Protein AF-K6ULN5-F1 (afdb_monomer)

Foldseek 3Di:
DDDDDDDDPPDDDDPPDPPCPPVNVVVVVVVVVVVVVVVVLVVVCVVPVVVSLVVQLVCCVVPVHGPPVSVVVCVVVVNDPDPD

Sequence (84 aa):
MTTRGLVDPSMASDTHTPFSTTAEADERMFQIVEQQSAWAAAAVARSDPQQWLFAERARYVREGSCDPWAEQMLYRAGLLPLAN

pLDDT: mean 71.95, std 15.83, range [41.41, 92.69]

Solvent-accessible surface area (backbone atoms only — not comparable to full-atom values): 5327 Å² total; per-residue (Å²): 139,84,87,79,82,86,79,82,91,82,83,82,75,90,76,76,72,77,78,75,47,71,67,62,51,51,52,52,49,50,53,50,51,52,54,51,50,53,49,50,52,54,50,47,40,70,75,39,51,64,61,41,48,53,50,36,52,53,38,25,76,74,70,77,48,55,55,73,67,52,49,56,50,34,47,76,68,65,74,45,82,78,89,126

Organism: NCBI:txid1184607

Radius of gyration: 27.25 Å; Cα contacts (8 Å, |Δi|>4): 31; chains: 1; bounding box: 58×33×78 Å

Mean predicted aligned error: 16.66 Å

Secondary structure (DSSP, 8-state):
-PPPP----------------HHHHHHHHHHHHHHHHHHHHHHHHHH-HHHHHHHHHHHHHHHS---HHHHHHHHHTT-S----

Structure (mmCIF, N/CA/C/O backbone):
data_AF-K6ULN5-F1
#
_entry.id   AF-K6ULN5-F1
#
loop_
_atom_site.group_PDB
_atom_site.id
_atom_site.type_symbol
_atom_site.label_atom_id
_atom_site.label_alt_id
_atom_site.label_comp_id
_atom_site.label_asym_id
_atom_site.label_entity_id
_atom_site.label_seq_id
_atom_site.pdbx_PDB_ins_code
_atom_site.Cartn_x
_atom_site.Cartn_y
_atom_site.Cartn_z
_atom_site.occupancy
_atom_site.B_iso_or_equiv
_atom_site.auth_seq_id
_atom_site.auth_comp_id
_atom_site.auth_asym_id
_atom_site.auth_atom_id
_atom_site.pdbx_PDB_model_num
ATOM 1 N N . MET A 1 1 ? 48.015 8.060 -62.675 1.00 41.41 1 MET A N 1
ATOM 2 C CA . MET A 1 1 ? 48.638 8.133 -61.336 1.00 41.41 1 MET A CA 1
ATOM 3 C C . MET A 1 1 ? 47.987 9.300 -60.613 1.00 41.41 1 MET A C 1
ATOM 5 O O . MET A 1 1 ? 48.242 10.434 -60.985 1.00 41.41 1 MET A O 1
ATOM 9 N N . THR A 1 2 ? 47.055 9.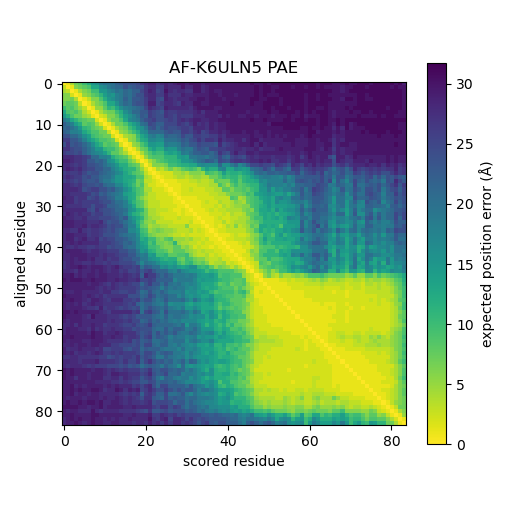025 -59.701 1.00 45.72 2 THR A N 1
ATOM 10 C CA . THR A 1 2 ? 46.183 10.038 -59.080 1.00 45.72 2 THR A CA 1
ATOM 11 C C . THR A 1 2 ? 46.676 10.328 -57.665 1.00 45.72 2 THR A C 1
ATOM 13 O O . THR A 1 2 ? 46.835 9.408 -56.865 1.00 45.72 2 THR A O 1
ATOM 16 N N . THR A 1 3 ? 46.962 11.597 -57.384 1.00 47.91 3 THR A N 1
ATOM 17 C CA . THR A 1 3 ? 47.446 12.122 -56.103 1.00 47.91 3 THR A CA 1
ATOM 18 C C . THR A 1 3 ? 46.375 11.992 -55.019 1.00 47.91 3 THR A C 1
ATOM 20 O O . THR A 1 3 ? 45.241 12.438 -55.176 1.00 47.91 3 THR A O 1
ATOM 23 N N . ARG A 1 4 ? 46.736 11.337 -53.912 1.00 48.06 4 ARG A N 1
ATOM 24 C CA . ARG A 1 4 ? 45.880 11.095 -52.747 1.00 48.06 4 ARG A CA 1
ATOM 25 C C . ARG A 1 4 ? 45.998 12.302 -51.812 1.00 48.06 4 ARG A C 1
ATOM 27 O O . ARG A 1 4 ? 47.102 12.635 -51.391 1.00 48.06 4 ARG A O 1
ATOM 34 N N . GLY A 1 5 ? 44.874 12.969 -51.556 1.00 46.56 5 GLY A N 1
ATOM 35 C CA . GLY A 1 5 ? 44.786 14.147 -50.695 1.00 46.56 5 GLY A CA 1
ATOM 36 C C . GLY A 1 5 ? 45.249 13.857 -49.268 1.00 46.56 5 GLY A C 1
ATOM 37 O O . GLY A 1 5 ? 44.826 12.879 -48.653 1.00 46.56 5 GLY A O 1
ATOM 38 N N . LEU A 1 6 ? 46.131 14.723 -48.776 1.00 48.34 6 LEU A N 1
ATOM 39 C CA . LEU A 1 6 ? 46.569 14.813 -47.391 1.00 48.34 6 LEU A CA 1
ATOM 40 C C . LEU A 1 6 ? 45.489 15.592 -46.624 1.00 48.34 6 LEU A C 1
ATOM 42 O O . LEU A 1 6 ? 45.263 16.764 -46.918 1.00 48.34 6 LEU A O 1
ATOM 46 N N . VAL A 1 7 ? 44.784 14.937 -45.701 1.00 56.47 7 VAL A N 1
ATOM 47 C CA . VAL A 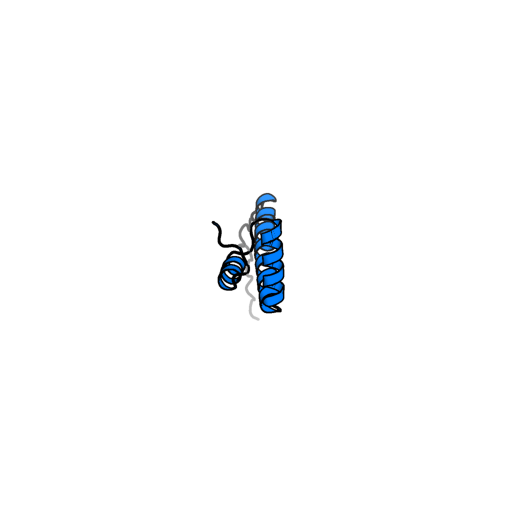1 7 ? 43.858 15.603 -44.775 1.00 56.47 7 VAL A CA 1
ATOM 48 C C . VAL A 1 7 ? 44.586 15.743 -43.443 1.00 56.47 7 VAL A C 1
ATOM 50 O O . VAL A 1 7 ? 44.979 14.743 -42.847 1.00 56.47 7 VAL A O 1
ATOM 53 N N . ASP A 1 8 ? 44.807 16.987 -43.037 1.00 55.28 8 ASP A N 1
ATOM 54 C CA . ASP A 1 8 ? 45.430 17.393 -41.778 1.00 55.28 8 ASP A CA 1
ATOM 55 C C . ASP A 1 8 ? 44.420 17.222 -40.622 1.00 55.28 8 ASP A C 1
ATOM 57 O O . ASP A 1 8 ? 43.341 17.821 -40.676 1.00 55.28 8 ASP A O 1
ATOM 61 N N . PRO A 1 9 ? 44.690 16.395 -39.595 1.00 49.44 9 PRO A N 1
ATOM 62 C CA . PRO A 1 9 ? 43.809 16.245 -38.447 1.00 49.44 9 PRO A CA 1
ATOM 63 C C . PRO A 1 9 ? 44.210 17.234 -37.344 1.00 49.44 9 PRO A C 1
ATOM 65 O O . PRO A 1 9 ? 44.642 16.835 -36.266 1.00 49.44 9 PRO A O 1
ATOM 68 N N . SER A 1 10 ? 44.058 18.531 -37.598 1.00 51.66 10 SER A N 1
ATOM 69 C CA . SER A 1 10 ? 44.248 19.569 -36.580 1.00 51.66 10 SER A CA 1
ATOM 70 C C . SER A 1 10 ? 42.935 20.299 -36.324 1.00 51.66 10 SER A C 1
ATOM 72 O O . SER A 1 10 ? 42.732 21.397 -36.819 1.00 51.66 10 SER A O 1
ATOM 74 N N . MET A 1 11 ? 42.015 19.633 -35.616 1.00 55.78 11 MET A N 1
ATOM 75 C CA . MET A 1 11 ? 40.936 20.219 -34.802 1.00 55.78 11 MET A CA 1
ATOM 76 C C . MET A 1 11 ? 40.222 19.075 -34.059 1.00 55.78 11 MET A C 1
ATOM 78 O O . MET A 1 11 ? 39.329 18.431 -34.605 1.00 55.78 11 MET A O 1
ATOM 82 N N . ALA A 1 12 ? 40.587 18.826 -32.804 1.00 49.03 12 ALA A N 1
ATOM 83 C CA . ALA A 1 12 ? 39.704 18.142 -31.861 1.00 49.03 12 ALA A CA 1
ATOM 84 C C . ALA A 1 12 ? 39.949 18.723 -30.468 1.00 49.03 12 ALA A C 1
ATOM 86 O O . ALA A 1 12 ? 40.767 18.244 -29.692 1.00 49.03 12 ALA A O 1
ATOM 87 N N . SER A 1 13 ? 39.264 19.845 -30.272 1.00 50.06 13 SER A N 1
ATOM 88 C CA . SER A 1 13 ? 38.817 20.475 -29.039 1.00 50.06 13 SER A CA 1
ATOM 89 C C . SER A 1 13 ? 39.142 19.769 -27.722 1.00 50.06 13 SER A C 1
ATOM 91 O O . SER A 1 13 ? 38.794 18.606 -27.507 1.00 50.06 13 SER A O 1
ATOM 93 N N . ASP A 1 14 ? 39.689 20.572 -26.810 1.00 51.75 14 ASP A N 1
ATOM 94 C CA . ASP A 1 14 ? 39.740 20.375 -25.365 1.00 51.75 14 ASP A CA 1
ATOM 95 C C . ASP A 1 14 ? 38.469 19.701 -24.830 1.00 51.75 14 ASP A C 1
ATOM 97 O O . ASP A 1 14 ? 37.458 20.343 -24.541 1.00 51.75 14 ASP A O 1
ATOM 101 N N . THR A 1 15 ? 38.511 18.379 -24.677 1.00 51.03 15 THR A N 1
ATOM 102 C CA . THR A 1 15 ? 37.483 17.653 -23.934 1.00 51.03 15 THR A CA 1
ATOM 103 C C . THR A 1 15 ? 37.924 17.636 -22.482 1.00 51.03 15 THR A C 1
ATOM 105 O O . THR A 1 15 ? 38.503 16.671 -21.988 1.00 51.03 15 THR A O 1
ATOM 108 N N . HIS A 1 16 ? 37.687 18.756 -21.805 1.00 49.47 16 HIS A N 1
ATOM 109 C CA . HIS A 1 16 ? 37.751 18.833 -20.356 1.00 49.47 16 HIS A CA 1
ATOM 110 C C . HIS A 1 16 ? 36.631 17.931 -19.819 1.00 49.47 16 HIS A C 1
ATOM 112 O O . HIS A 1 16 ? 35.478 18.344 -19.713 1.00 49.47 16 HIS A O 1
ATOM 118 N N . THR A 1 17 ? 36.929 16.662 -19.535 1.00 55.88 17 THR A N 1
ATOM 119 C CA . THR A 1 17 ? 36.011 15.827 -18.756 1.00 55.88 17 THR A CA 1
ATOM 120 C C . THR A 1 17 ? 35.817 16.528 -17.413 1.00 55.88 17 THR A C 1
ATOM 122 O O . THR A 1 17 ? 36.825 16.788 -16.742 1.00 55.88 17 THR A O 1
ATOM 125 N N . PRO A 1 18 ? 34.590 16.893 -17.001 1.00 54.88 18 PRO A N 1
ATOM 126 C CA . PRO A 1 18 ? 34.396 17.405 -15.659 1.00 54.88 18 PRO A CA 1
ATOM 127 C C . PRO A 1 18 ? 34.770 16.267 -14.712 1.00 54.88 18 PRO A C 1
ATOM 129 O O . PRO A 1 18 ? 34.212 15.171 -14.783 1.00 54.88 18 PRO A O 1
ATOM 132 N N . PHE A 1 19 ? 35.789 16.505 -13.889 1.00 50.03 19 PHE A N 1
ATOM 133 C CA . PHE A 1 19 ? 36.150 15.626 -12.790 1.00 50.03 19 PHE A CA 1
ATOM 134 C C . PHE A 1 19 ? 34.941 15.603 -11.855 1.00 50.03 19 PHE A C 1
ATOM 136 O O . PHE A 1 19 ? 34.729 16.551 -11.103 1.00 50.03 19 PHE A O 1
ATOM 143 N N . SER A 1 20 ? 34.096 14.577 -12.000 1.00 55.84 20 SER A N 1
ATOM 144 C CA . SER A 1 20 ? 32.931 14.370 -11.143 1.00 55.84 20 SER A CA 1
ATOM 145 C C . SER A 1 20 ? 33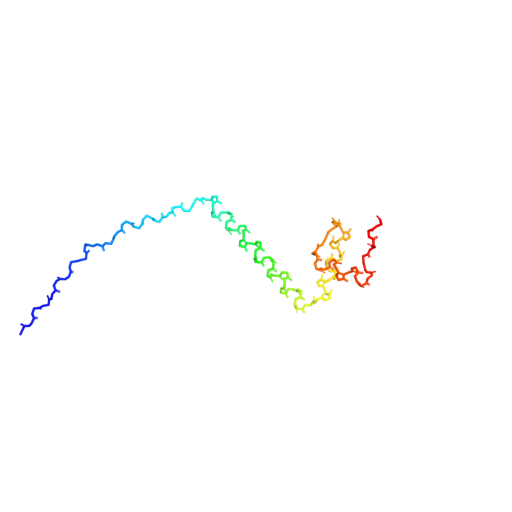.452 14.349 -9.715 1.00 55.84 20 SER A C 1
ATOM 147 O O . SER A 1 20 ? 34.296 13.517 -9.376 1.00 55.84 20 SER A O 1
ATOM 149 N N . THR A 1 21 ? 33.032 15.314 -8.907 1.00 64.62 21 THR A N 1
ATOM 150 C CA . THR A 1 21 ? 33.504 15.388 -7.527 1.00 64.62 21 THR A CA 1
ATOM 151 C C . THR A 1 21 ? 33.025 14.143 -6.780 1.00 64.62 21 THR A C 1
ATOM 153 O O . THR A 1 21 ? 31.953 13.612 -7.073 1.00 64.62 21 THR A O 1
ATOM 156 N N . THR A 1 22 ? 33.813 13.647 -5.823 1.00 70.00 22 THR A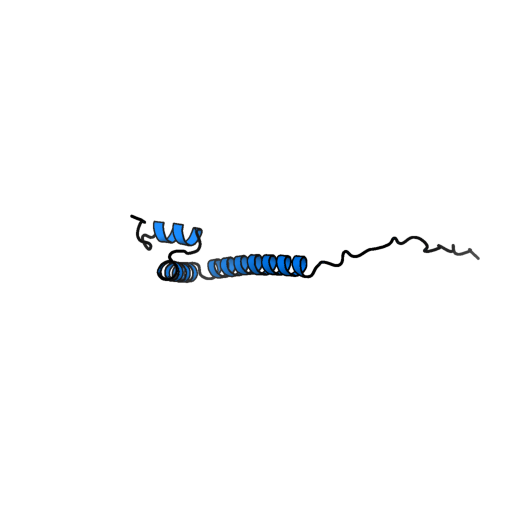 N 1
ATOM 157 C CA . THR A 1 22 ? 33.475 12.431 -5.063 1.00 70.00 22 THR A CA 1
ATOM 158 C C . THR A 1 22 ? 32.074 12.517 -4.442 1.00 70.00 22 THR A C 1
ATOM 160 O O . THR A 1 22 ? 31.342 11.538 -4.457 1.00 70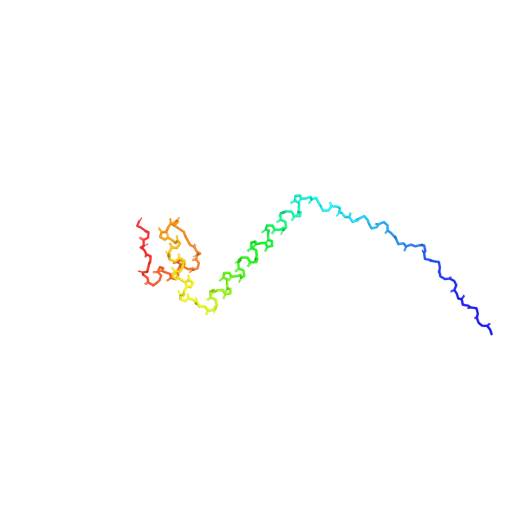.00 22 THR A O 1
ATOM 163 N N . ALA A 1 23 ? 31.653 13.713 -4.014 1.00 68.75 23 ALA A N 1
ATOM 164 C CA . ALA A 1 23 ? 30.320 13.967 -3.466 1.00 68.75 23 ALA A CA 1
ATOM 165 C C . ALA A 1 23 ? 29.179 13.785 -4.490 1.00 68.75 23 ALA A C 1
ATOM 167 O O . ALA A 1 23 ? 28.163 13.178 -4.169 1.00 68.75 23 ALA A O 1
ATOM 168 N N . GLU A 1 24 ? 29.340 14.251 -5.733 1.00 70.38 24 GLU A N 1
ATOM 169 C CA . GLU A 1 24 ? 28.337 14.045 -6.793 1.00 70.38 24 GLU A CA 1
ATOM 170 C C . GLU A 1 24 ? 28.262 12.576 -7.233 1.00 70.38 24 GLU A C 1
ATOM 172 O O . GLU A 1 24 ? 27.201 12.090 -7.630 1.00 70.38 24 GLU A O 1
ATOM 177 N N . ALA A 1 25 ? 29.390 11.861 -7.182 1.00 72.56 25 ALA A N 1
ATOM 178 C CA . ALA A 1 25 ? 29.429 10.427 -7.442 1.00 72.56 25 ALA A CA 1
ATOM 179 C C . ALA A 1 25 ? 28.712 9.639 -6.333 1.00 72.56 25 ALA A C 1
ATOM 181 O O . ALA A 1 25 ? 27.908 8.759 -6.644 1.00 72.56 25 ALA A O 1
ATOM 182 N N . ASP A 1 26 ? 28.938 9.996 -5.067 1.00 72.81 26 ASP A N 1
ATOM 183 C CA . ASP A 1 26 ? 28.279 9.381 -3.911 1.00 72.81 26 ASP A CA 1
ATOM 184 C C . ASP A 1 26 ? 26.764 9.635 -3.913 1.00 72.81 26 ASP A C 1
ATOM 186 O O . ASP A 1 26 ? 25.977 8.716 -3.681 1.00 72.81 26 ASP A O 1
ATOM 190 N N . GLU A 1 27 ? 26.327 10.849 -4.255 1.00 75.31 27 GLU A N 1
ATOM 191 C CA . GLU A 1 27 ? 24.901 11.175 -4.341 1.00 75.31 27 GLU A CA 1
ATOM 192 C C . GLU A 1 27 ? 24.202 10.418 -5.480 1.00 75.31 27 GLU A C 1
ATOM 194 O O . GLU A 1 27 ? 23.113 9.868 -5.295 1.00 75.31 27 GLU A O 1
ATOM 199 N N . ARG A 1 28 ? 24.849 10.286 -6.644 1.00 75.06 28 ARG A N 1
ATOM 200 C CA . ARG A 1 28 ? 24.331 9.437 -7.731 1.00 75.06 28 ARG A CA 1
ATOM 201 C C . ARG A 1 28 ? 24.271 7.969 -7.333 1.00 75.06 28 ARG A C 1
ATOM 203 O O . ARG A 1 28 ? 23.313 7.289 -7.690 1.00 75.06 28 ARG A O 1
ATOM 210 N N . MET A 1 29 ? 25.265 7.476 -6.600 1.00 71.69 29 MET A N 1
ATOM 211 C CA . MET A 1 29 ? 25.255 6.110 -6.078 1.00 71.69 29 MET A CA 1
ATOM 212 C C . MET A 1 29 ? 24.077 5.889 -5.131 1.00 71.69 29 MET A C 1
ATOM 214 O O . MET A 1 29 ? 23.388 4.877 -5.255 1.00 71.69 29 MET A O 1
ATOM 218 N N . PHE A 1 30 ? 23.796 6.846 -4.247 1.00 74.25 30 PHE A N 1
ATOM 219 C CA . PHE A 1 30 ? 22.642 6.784 -3.357 1.00 74.25 30 PHE A CA 1
ATOM 220 C C . PHE A 1 30 ? 21.322 6.727 -4.142 1.00 74.25 30 PHE A C 1
ATOM 222 O O . PHE A 1 30 ? 20.518 5.824 -3.920 1.00 74.25 30 PHE A O 1
ATOM 229 N N . GLN A 1 31 ? 21.148 7.595 -5.143 1.00 74.19 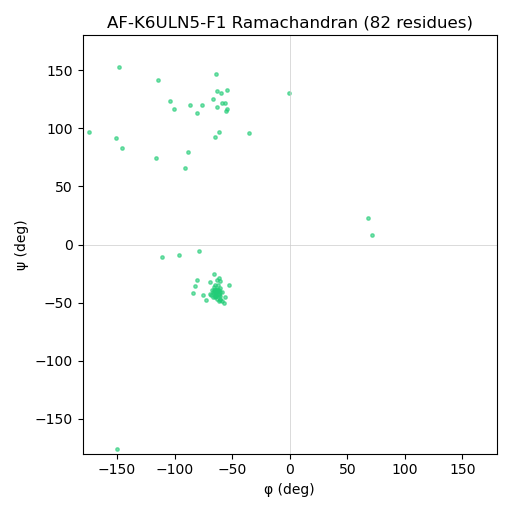31 GLN A N 1
ATOM 230 C CA . GLN A 1 31 ? 19.964 7.591 -6.012 1.00 74.19 31 GLN A CA 1
ATOM 231 C C . GLN A 1 31 ? 19.803 6.278 -6.799 1.00 74.19 31 GLN A C 1
ATOM 233 O O . GLN A 1 31 ? 18.690 5.772 -6.951 1.00 74.19 31 GLN A O 1
ATOM 238 N N . ILE A 1 32 ? 20.905 5.694 -7.285 1.00 75.12 32 ILE A N 1
ATOM 239 C CA . ILE A 1 32 ? 20.890 4.398 -7.979 1.00 75.12 32 ILE A CA 1
ATOM 240 C C . ILE A 1 32 ? 20.459 3.283 -7.023 1.00 75.12 32 ILE A C 1
ATOM 242 O O . ILE A 1 32 ? 19.632 2.451 -7.396 1.00 75.12 32 ILE A O 1
ATOM 246 N N . VAL A 1 33 ? 20.988 3.267 -5.797 1.00 72.19 33 VAL A N 1
ATOM 247 C CA . VAL A 1 33 ? 20.626 2.276 -4.774 1.00 72.19 33 VAL A CA 1
ATOM 248 C C . VAL A 1 33 ? 19.152 2.408 -4.389 1.00 72.19 33 VAL A C 1
ATOM 250 O O . VAL A 1 33 ? 18.447 1.398 -4.354 1.00 72.19 33 VAL A O 1
ATOM 253 N N . GLU A 1 34 ? 18.651 3.627 -4.179 1.00 71.69 34 GLU A N 1
ATOM 254 C CA . GLU A 1 34 ? 17.229 3.873 -3.920 1.00 71.69 34 GLU A CA 1
ATOM 255 C C . GLU A 1 34 ? 16.355 3.373 -5.076 1.00 71.69 34 GLU A C 1
ATOM 257 O O . GLU A 1 34 ? 15.418 2.598 -4.861 1.00 71.69 34 GLU A O 1
ATOM 262 N N . GLN A 1 35 ? 16.694 3.721 -6.318 1.00 71.44 35 GLN A N 1
ATOM 263 C CA . GLN A 1 35 ? 15.922 3.305 -7.486 1.00 71.44 35 GLN A CA 1
ATOM 264 C C . GLN A 1 35 ? 15.937 1.782 -7.692 1.00 71.44 35 GLN A C 1
ATOM 266 O O . GLN A 1 35 ? 14.896 1.188 -7.986 1.00 71.44 35 GLN A O 1
ATOM 271 N N . GLN A 1 36 ? 17.082 1.127 -7.484 1.00 61.69 36 GLN A N 1
ATOM 272 C CA . GLN A 1 36 ? 17.192 -0.333 -7.539 1.00 61.69 36 GLN A CA 1
ATOM 273 C C . GLN A 1 36 ? 16.402 -1.010 -6.414 1.00 61.69 36 GLN A C 1
ATOM 275 O O . GLN A 1 36 ? 15.745 -2.025 -6.656 1.00 61.69 36 GLN A O 1
ATOM 280 N N . SER A 1 37 ? 16.410 -0.443 -5.205 1.00 63.59 37 SER A N 1
ATOM 281 C CA . SER A 1 37 ? 15.646 -0.973 -4.071 1.00 63.59 37 SER A CA 1
ATOM 282 C C . SER A 1 37 ? 14.133 -0.894 -4.311 1.00 63.59 37 SER A C 1
ATOM 284 O O . SER A 1 37 ? 13.419 -1.866 -4.056 1.00 63.59 37 SER A O 1
ATOM 286 N N . ALA A 1 38 ? 13.651 0.194 -4.920 1.00 71.19 38 ALA A N 1
ATOM 287 C CA . ALA A 1 38 ? 12.256 0.338 -5.328 1.00 71.19 38 ALA A CA 1
ATOM 288 C C . ALA A 1 38 ? 11.862 -0.698 -6.395 1.00 71.19 38 ALA A C 1
ATOM 290 O O . ALA A 1 38 ? 10.780 -1.283 -6.336 1.00 71.19 38 ALA A O 1
ATOM 291 N N . TRP A 1 39 ? 12.747 -0.974 -7.359 1.00 63.78 39 TRP A N 1
ATOM 292 C CA . TRP A 1 39 ? 12.513 -2.004 -8.375 1.00 63.78 39 TRP A CA 1
ATOM 293 C C . TRP A 1 39 ? 12.505 -3.416 -7.789 1.00 63.78 39 TRP A C 1
ATOM 295 O O . TRP A 1 39 ? 11.669 -4.224 -8.190 1.00 63.78 39 TRP A O 1
ATOM 305 N N . ALA A 1 40 ? 13.382 -3.712 -6.829 1.00 63.44 40 ALA A N 1
ATOM 306 C CA . ALA A 1 40 ? 13.396 -4.991 -6.128 1.00 63.44 40 ALA A CA 1
ATOM 307 C C . ALA A 1 40 ? 12.117 -5.194 -5.299 1.00 63.44 40 ALA A C 1
ATOM 309 O O . ALA A 1 40 ? 11.495 -6.249 -5.399 1.00 63.44 40 ALA A O 1
ATOM 310 N N . ALA A 1 41 ? 11.668 -4.174 -4.561 1.00 63.03 41 ALA A N 1
ATOM 311 C CA . ALA A 1 41 ? 10.399 -4.213 -3.832 1.00 63.03 41 ALA A CA 1
ATOM 312 C C . ALA A 1 41 ? 9.207 -4.423 -4.781 1.00 63.03 41 ALA A C 1
ATOM 314 O O . ALA A 1 41 ? 8.370 -5.294 -4.547 1.00 63.03 41 ALA A O 1
ATOM 315 N N . ALA A 1 42 ? 9.176 -3.711 -5.912 1.00 61.59 42 ALA A N 1
ATOM 316 C CA . ALA A 1 42 ? 8.150 -3.892 -6.937 1.00 61.59 42 ALA A CA 1
ATOM 317 C C . ALA A 1 42 ? 8.206 -5.282 -7.600 1.00 61.5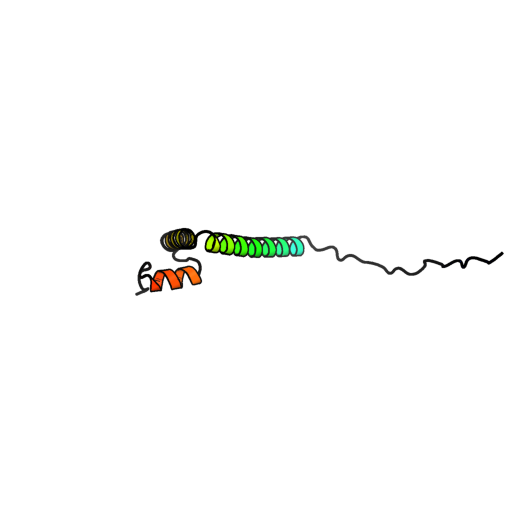9 42 ALA A C 1
ATOM 319 O O . ALA A 1 42 ? 7.167 -5.835 -7.957 1.00 61.59 42 ALA A O 1
ATOM 320 N N . ALA A 1 43 ? 9.396 -5.862 -7.782 1.00 60.75 43 ALA A N 1
ATOM 321 C CA . ALA A 1 43 ? 9.564 -7.211 -8.316 1.00 60.75 43 ALA A CA 1
ATOM 322 C C . ALA A 1 43 ? 9.079 -8.280 -7.324 1.00 60.75 43 ALA A C 1
ATOM 324 O O . ALA A 1 43 ? 8.353 -9.185 -7.729 1.00 60.75 43 ALA A O 1
ATOM 325 N N . VAL A 1 44 ? 9.399 -8.136 -6.034 1.00 59.38 44 VAL A N 1
ATOM 326 C CA . VAL A 1 44 ? 8.921 -9.022 -4.957 1.00 59.38 44 VAL A CA 1
ATOM 327 C C . VAL A 1 44 ? 7.399 -8.938 -4.812 1.00 59.38 44 VAL A C 1
ATOM 329 O O . VAL A 1 44 ? 6.727 -9.968 -4.768 1.00 59.38 44 VAL A O 1
ATOM 332 N N . ALA A 1 45 ? 6.835 -7.726 -4.847 1.00 59.50 45 ALA A N 1
ATOM 333 C CA . ALA A 1 45 ? 5.388 -7.510 -4.846 1.00 59.50 45 ALA A CA 1
ATOM 334 C C . ALA A 1 45 ? 4.690 -8.158 -6.057 1.00 59.50 45 ALA A C 1
ATOM 336 O O . ALA A 1 45 ? 3.543 -8.590 -5.958 1.00 59.50 45 ALA A O 1
ATOM 337 N N . ARG A 1 46 ? 5.376 -8.248 -7.206 1.00 61.22 46 ARG A N 1
ATOM 338 C CA . ARG A 1 46 ? 4.858 -8.902 -8.419 1.00 61.22 46 ARG A CA 1
ATOM 339 C C . ARG A 1 46 ? 4.985 -10.422 -8.394 1.00 61.22 46 ARG A C 1
ATOM 341 O O . ARG A 1 46 ? 4.163 -11.080 -9.024 1.00 61.22 46 ARG A O 1
ATOM 348 N N . SER A 1 47 ? 5.993 -10.978 -7.721 1.00 68.69 47 SER A N 1
ATOM 349 C CA . SER A 1 47 ? 6.203 -12.429 -7.666 1.00 68.69 47 SER A CA 1
ATOM 350 C C . SER A 1 47 ? 5.331 -13.121 -6.618 1.00 68.69 47 SER A C 1
ATOM 352 O O . SER A 1 47 ? 4.871 -14.230 -6.870 1.00 68.69 47 SER A O 1
ATOM 354 N N . ASP A 1 48 ? 5.074 -12.477 -5.474 1.00 83.69 48 ASP A N 1
ATOM 355 C CA . ASP A 1 48 ? 4.110 -12.954 -4.475 1.00 83.69 48 ASP A CA 1
ATOM 356 C C . ASP A 1 48 ? 3.507 -11.765 -3.692 1.00 83.69 48 ASP A C 1
ATOM 358 O O . ASP A 1 48 ? 4.054 -11.332 -2.669 1.00 83.69 48 ASP A O 1
ATOM 362 N N . PRO A 1 49 ? 2.372 -11.212 -4.156 1.00 79.00 49 PRO A N 1
ATOM 363 C CA . PRO A 1 49 ? 1.752 -10.051 -3.524 1.00 79.00 49 PRO A CA 1
ATOM 364 C C . PRO A 1 49 ? 1.235 -10.344 -2.110 1.00 79.00 49 PRO A C 1
ATOM 366 O O . PRO A 1 49 ? 1.143 -9.423 -1.298 1.00 79.00 49 PRO A O 1
ATOM 369 N N . GLN A 1 50 ? 0.914 -11.604 -1.786 1.00 85.00 50 GLN A N 1
ATOM 370 C CA . GLN A 1 50 ? 0.468 -11.968 -0.441 1.00 85.00 50 GLN A CA 1
ATOM 371 C C . GLN A 1 50 ? 1.634 -11.934 0.541 1.00 85.00 50 GLN A C 1
ATOM 373 O O . GLN A 1 50 ? 1.513 -11.320 1.601 1.00 85.00 50 GLN A O 1
ATOM 378 N N . GLN A 1 51 ? 2.771 -12.541 0.192 1.00 85.81 51 GLN A N 1
ATOM 379 C CA . GLN A 1 51 ? 3.957 -12.498 1.051 1.00 85.81 51 GLN A CA 1
ATOM 380 C C . GLN A 1 51 ? 4.472 -11.079 1.254 1.00 85.81 51 GLN A C 1
ATOM 382 O O . GLN A 1 51 ? 4.830 -10.715 2.376 1.00 85.81 51 GLN A O 1
ATOM 387 N N . TRP A 1 52 ? 4.453 -10.260 0.202 1.00 86.44 52 TRP A N 1
ATOM 388 C CA . TRP A 1 52 ? 4.814 -8.855 0.325 1.00 86.44 52 TRP A CA 1
ATOM 389 C C . TRP A 1 52 ? 3.885 -8.106 1.297 1.00 86.44 52 TRP A C 1
ATOM 391 O O . TRP A 1 52 ? 4.372 -7.461 2.223 1.00 86.44 52 TRP A O 1
ATOM 401 N N . LEU A 1 53 ? 2.560 -8.276 1.192 1.00 89.69 53 LEU A N 1
ATOM 402 C CA . LEU A 1 53 ? 1.607 -7.677 2.138 1.00 89.69 53 LEU A CA 1
ATOM 403 C C . LEU A 1 53 ? 1.809 -8.157 3.586 1.00 89.69 53 LEU A C 1
ATOM 405 O O . LEU A 1 53 ? 1.677 -7.363 4.520 1.00 89.69 53 LEU A O 1
ATOM 409 N N . PHE A 1 54 ? 2.154 -9.432 3.800 1.00 90.50 54 PHE A N 1
ATOM 410 C CA . PHE A 1 54 ? 2.484 -9.937 5.138 1.00 90.50 54 PHE A CA 1
ATOM 411 C C . PHE A 1 54 ? 3.750 -9.289 5.708 1.00 90.50 54 PHE A C 1
ATOM 413 O O . PHE A 1 54 ? 3.773 -8.940 6.892 1.00 90.50 54 PHE A O 1
ATOM 420 N N . ALA A 1 55 ? 4.780 -9.102 4.881 1.00 90.69 55 ALA A N 1
ATOM 421 C CA . ALA A 1 55 ? 6.014 -8.437 5.283 1.00 90.69 55 ALA A CA 1
ATOM 422 C C . ALA A 1 55 ? 5.772 -6.961 5.639 1.00 90.69 55 ALA A C 1
ATOM 424 O O . ALA A 1 55 ? 6.220 -6.508 6.695 1.00 90.69 55 ALA A O 1
ATOM 425 N N . GLU A 1 56 ? 5.001 -6.234 4.826 1.00 92.62 56 GLU A N 1
ATOM 426 C CA . GLU A 1 56 ? 4.642 -4.835 5.094 1.00 92.62 56 GLU A CA 1
ATOM 427 C C . GLU A 1 56 ? 3.795 -4.697 6.364 1.00 92.62 56 GLU A C 1
ATOM 429 O O . GLU A 1 56 ? 4.051 -3.821 7.188 1.00 92.62 56 GLU A O 1
ATOM 434 N N . ARG A 1 57 ? 2.857 -5.621 6.612 1.00 92.69 57 ARG A N 1
ATOM 435 C CA . ARG A 1 57 ? 2.106 -5.645 7.8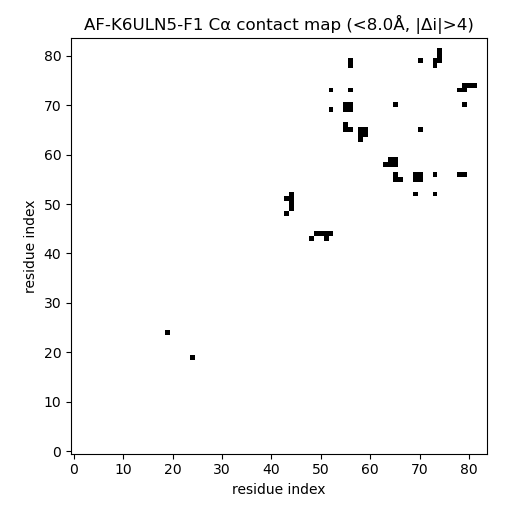76 1.00 92.69 57 ARG A CA 1
ATOM 436 C C . ARG A 1 57 ? 3.023 -5.856 9.081 1.00 92.69 57 ARG A C 1
ATOM 438 O O . ARG A 1 57 ? 2.849 -5.201 10.107 1.00 92.69 57 ARG A O 1
ATOM 445 N N . ALA A 1 58 ? 3.988 -6.771 8.985 1.00 91.81 58 ALA A N 1
ATOM 446 C CA . ALA A 1 58 ? 4.956 -6.997 10.057 1.00 91.81 58 ALA A CA 1
ATOM 447 C C . ALA A 1 58 ? 5.826 -5.754 10.307 1.00 91.81 58 ALA A C 1
ATOM 449 O O . ALA A 1 58 ? 6.103 -5.414 11.459 1.00 91.81 58 ALA A O 1
ATOM 450 N N . ARG A 1 59 ? 6.210 -5.051 9.236 1.00 91.62 59 ARG A N 1
ATOM 451 C CA . ARG A 1 59 ? 6.937 -3.783 9.310 1.00 91.62 59 ARG A CA 1
ATOM 452 C C . ARG A 1 59 ? 6.111 -2.701 10.003 1.00 91.62 59 ARG A C 1
ATOM 454 O O . ARG A 1 59 ? 6.608 -2.110 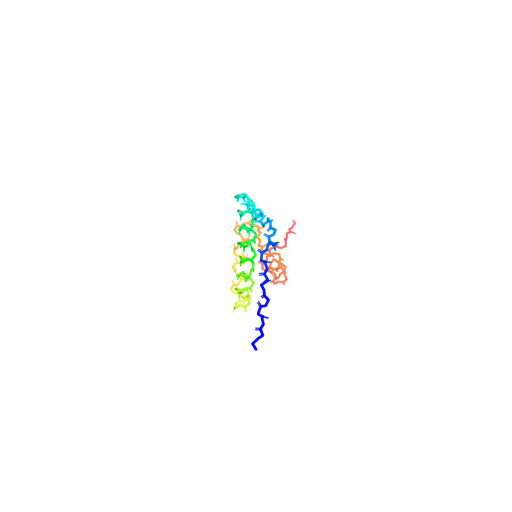10.956 1.00 91.62 59 ARG A O 1
ATOM 461 N N . TYR A 1 60 ? 4.838 -2.544 9.636 1.00 90.81 60 TYR A N 1
ATOM 462 C CA . TYR A 1 60 ? 3.922 -1.606 10.289 1.00 90.81 60 TYR A CA 1
ATOM 463 C C . TYR A 1 60 ? 3.805 -1.864 11.796 1.00 90.81 60 TYR A C 1
ATOM 465 O O . TYR A 1 60 ? 3.903 -0.937 12.591 1.00 90.81 60 TYR A O 1
ATOM 473 N N . VAL A 1 61 ? 3.660 -3.125 12.219 1.00 89.62 61 VAL A N 1
ATOM 474 C CA . VAL A 1 61 ? 3.578 -3.481 13.650 1.00 89.62 61 VAL A CA 1
ATOM 475 C C . VAL A 1 61 ? 4.861 -3.122 14.411 1.00 89.62 61 VAL A C 1
ATOM 477 O O . VAL A 1 61 ? 4.795 -2.759 15.583 1.00 89.62 61 VAL A O 1
ATOM 480 N N . ARG A 1 62 ? 6.028 -3.232 13.767 1.00 91.19 62 ARG A N 1
ATOM 481 C CA . ARG A 1 62 ? 7.331 -2.970 14.394 1.00 91.19 62 ARG A CA 1
ATOM 482 C C . ARG A 1 62 ? 7.712 -1.489 14.398 1.00 91.19 62 ARG A C 1
ATOM 484 O O . ARG A 1 62 ? 8.277 -1.017 15.377 1.00 91.19 62 ARG A O 1
ATOM 491 N N . GLU A 1 63 ? 7.464 -0.791 13.296 1.00 92.56 63 GLU A N 1
ATOM 492 C CA . GLU A 1 63 ? 7.983 0.556 13.016 1.00 92.56 63 GLU A CA 1
ATOM 493 C C . GLU A 1 63 ? 6.889 1.634 13.034 1.00 92.56 63 GLU A C 1
ATOM 495 O O . GLU A 1 63 ? 7.201 2.820 12.985 1.00 92.56 63 GLU A O 1
ATOM 500 N N . GLY A 1 64 ? 5.611 1.245 13.077 1.00 89.12 64 GLY A N 1
ATOM 501 C CA . GLY A 1 64 ? 4.469 2.158 12.956 1.00 89.12 64 GLY A CA 1
ATOM 502 C C . GLY A 1 64 ? 4.267 2.716 11.544 1.00 89.12 64 GLY A C 1
ATOM 503 O O . GLY A 1 64 ? 3.461 3.621 11.357 1.00 89.12 64 GLY A O 1
ATOM 504 N N . SER A 1 65 ? 5.011 2.212 10.556 1.00 89.81 65 SER A N 1
ATOM 505 C CA . SER A 1 65 ? 4.933 2.627 9.155 1.00 89.81 65 SER A CA 1
ATOM 506 C C . SER A 1 65 ? 5.258 1.462 8.216 1.00 89.81 65 SER A C 1
ATOM 508 O O . SER A 1 65 ? 5.966 0.523 8.586 1.00 89.81 65 SER A O 1
ATOM 510 N N . CYS A 1 66 ? 4.716 1.504 7.002 1.00 91.75 66 CYS A N 1
ATOM 511 C CA . CYS A 1 66 ? 5.007 0.565 5.919 1.00 91.75 66 CYS A CA 1
ATOM 512 C C . CYS A 1 66 ? 4.853 1.274 4.567 1.00 91.75 66 CYS A C 1
ATOM 514 O O . CYS A 1 66 ? 4.614 2.483 4.524 1.00 91.75 66 CYS A O 1
ATOM 516 N N . ASP A 1 67 ? 4.998 0.545 3.462 1.00 91.38 67 ASP A N 1
ATOM 517 C CA . ASP A 1 67 ? 4.722 1.102 2.138 1.00 91.38 67 ASP A CA 1
ATOM 518 C C . ASP A 1 67 ? 3.289 1.701 2.062 1.00 91.38 67 ASP A C 1
ATOM 520 O O . ASP A 1 67 ? 2.335 1.033 2.480 1.00 91.38 67 ASP A O 1
ATOM 524 N N . PRO A 1 68 ? 3.094 2.929 1.529 1.00 87.94 68 PRO A N 1
ATOM 525 C CA . PRO A 1 68 ? 1.788 3.603 1.520 1.00 87.94 68 PRO A CA 1
ATOM 526 C C . PRO A 1 68 ? 0.698 2.865 0.741 1.00 87.94 68 PRO A C 1
ATOM 528 O O . PRO A 1 68 ? -0.498 3.008 1.017 1.00 87.94 68 PRO A O 1
ATOM 531 N N . TRP A 1 69 ? 1.086 2.101 -0.278 1.00 86.88 69 TRP A N 1
ATOM 532 C CA . TRP A 1 69 ? 0.144 1.297 -1.038 1.00 86.88 69 TRP A CA 1
ATOM 533 C C . TRP A 1 69 ? -0.255 0.062 -0.233 1.00 86.88 69 TRP A C 1
ATOM 535 O O . TRP A 1 69 ? -1.444 -0.268 -0.157 1.00 86.88 69 TRP A O 1
ATOM 545 N N . ALA A 1 70 ? 0.718 -0.597 0.407 1.00 91.25 70 ALA A N 1
ATOM 546 C CA . ALA A 1 70 ? 0.449 -1.736 1.281 1.00 91.25 70 ALA A CA 1
ATOM 547 C C . ALA A 1 70 ? -0.450 -1.324 2.449 1.00 91.25 70 ALA A C 1
ATOM 549 O O . ALA A 1 70 ? -1.413 -2.023 2.756 1.00 91.25 70 ALA A O 1
ATOM 550 N N . GLU A 1 71 ? -0.213 -0.148 3.027 1.00 90.62 71 GLU A N 1
ATOM 551 C CA . GLU A 1 71 ? -1.037 0.424 4.087 1.00 90.62 71 GLU A CA 1
ATOM 552 C C . GLU A 1 71 ? -2.507 0.568 3.654 1.00 90.62 71 GLU A C 1
ATOM 554 O O . GLU A 1 71 ? -3.407 0.057 4.324 1.00 90.62 71 GLU A O 1
ATOM 559 N N . GLN A 1 72 ? -2.774 1.174 2.490 1.00 90.38 72 GLN A N 1
ATOM 560 C CA . GLN A 1 72 ? -4.138 1.300 1.954 1.00 90.38 72 GLN A CA 1
ATOM 561 C C . GLN A 1 72 ? -4.821 -0.055 1.742 1.00 90.38 72 GLN A C 1
ATOM 563 O O . GLN A 1 72 ? -6.016 -0.206 2.019 1.00 90.38 72 GLN A O 1
ATOM 568 N N . MET A 1 73 ? -4.083 -1.046 1.241 1.00 89.62 73 MET A N 1
ATOM 569 C CA . MET A 1 73 ? -4.611 -2.395 1.061 1.00 89.62 73 MET A CA 1
ATOM 570 C C . MET A 1 73 ? -4.924 -3.077 2.385 1.00 89.62 73 MET A C 1
ATOM 572 O O . MET A 1 73 ? -6.004 -3.649 2.535 1.00 89.62 73 MET A O 1
ATOM 576 N N . LEU A 1 74 ? -4.017 -2.986 3.354 1.00 90.44 74 LEU A N 1
ATOM 577 C CA . LEU A 1 74 ? -4.204 -3.580 4.668 1.00 90.44 74 LEU A CA 1
ATOM 578 C C . LEU A 1 74 ? -5.365 -2.915 5.426 1.00 90.44 74 LEU A C 1
ATOM 580 O O . LEU A 1 74 ? -6.134 -3.627 6.070 1.00 90.44 74 LEU A O 1
ATOM 584 N N . TYR A 1 75 ? -5.572 -1.598 5.292 1.00 90.62 75 TYR A N 1
ATOM 585 C CA . TYR A 1 75 ? -6.765 -0.920 5.819 1.00 90.62 75 TYR A CA 1
ATOM 586 C C . TYR A 1 75 ? -8.055 -1.442 5.190 1.00 90.62 75 TYR A C 1
ATOM 588 O O . TYR A 1 75 ? -8.995 -1.784 5.905 1.00 90.62 75 TYR A O 1
ATOM 596 N N . ARG A 1 76 ? -8.109 -1.551 3.856 1.00 88.31 76 ARG A N 1
ATOM 597 C CA . ARG A 1 76 ? -9.292 -2.088 3.160 1.00 88.31 76 ARG A CA 1
ATOM 598 C C . ARG A 1 76 ? -9.573 -3.544 3.517 1.00 88.31 76 ARG A C 1
ATOM 600 O O . ARG A 1 76 ? -10.730 -3.951 3.524 1.00 88.31 76 ARG A O 1
ATOM 607 N N . ALA A 1 77 ? -8.532 -4.310 3.824 1.00 88.12 77 ALA A N 1
ATOM 608 C CA . ALA A 1 77 ? -8.644 -5.683 4.293 1.00 88.12 77 ALA A CA 1
ATOM 609 C C . ALA A 1 77 ? -9.012 -5.797 5.788 1.00 88.12 77 ALA A C 1
ATOM 611 O O . ALA A 1 77 ? -9.206 -6.909 6.272 1.00 88.12 77 ALA A O 1
ATOM 612 N N . GLY A 1 78 ? -9.087 -4.686 6.535 1.00 89.06 78 GLY A N 1
ATOM 613 C CA . GLY A 1 78 ? -9.328 -4.698 7.983 1.00 89.06 78 GLY A CA 1
ATOM 614 C C . GLY A 1 78 ? -8.170 -5.295 8.794 1.00 89.06 78 GLY A C 1
ATOM 615 O O . GLY A 1 78 ? -8.377 -5.792 9.898 1.00 89.06 78 GLY A O 1
ATOM 616 N N . LEU A 1 79 ? -6.956 -5.290 8.235 1.00 86.00 79 LEU A N 1
ATOM 617 C CA . LEU A 1 79 ? -5.755 -5.898 8.821 1.00 86.00 79 LEU A CA 1
ATOM 618 C C . LEU A 1 79 ? -4.874 -4.909 9.594 1.00 86.00 79 LEU A C 1
ATOM 620 O O . LEU A 1 79 ? -3.934 -5.350 10.269 1.00 86.00 79 LEU A O 1
ATOM 624 N N . LEU A 1 80 ? -5.184 -3.613 9.503 1.00 82.94 80 LEU A N 1
ATOM 625 C CA . LEU A 1 80 ? -4.636 -2.548 10.340 1.00 82.94 80 LEU A CA 1
ATOM 626 C C . LEU A 1 80 ? -5.748 -1.939 11.204 1.00 82.94 80 LEU A C 1
ATOM 628 O O . LEU A 1 80 ? -6.877 -1.798 10.724 1.00 82.94 80 LEU A O 1
ATOM 632 N N . PRO A 1 81 ? -5.455 -1.583 12.468 1.00 75.69 81 PRO A N 1
ATOM 633 C CA . PRO A 1 81 ? -6.394 -0.837 13.291 1.00 75.69 81 PRO A CA 1
ATOM 634 C C . PRO A 1 81 ? -6.634 0.532 12.651 1.00 75.69 81 PRO A C 1
ATOM 636 O O . PRO A 1 81 ? -5.680 1.207 12.275 1.00 75.69 81 PRO A O 1
ATOM 639 N N . LEU A 1 82 ? -7.899 0.940 12.527 1.00 65.31 82 LEU A N 1
ATOM 640 C CA . LEU A 1 82 ? -8.232 2.314 12.151 1.00 65.31 82 LEU A CA 1
ATOM 641 C C . LEU A 1 82 ? -7.557 3.238 13.169 1.00 65.31 82 LEU A C 1
ATOM 643 O O . LEU A 1 82 ? -7.777 3.073 14.371 1.00 65.31 82 LEU A O 1
ATOM 647 N N . ALA A 1 83 ? -6.694 4.142 12.699 1.00 61.44 83 ALA A N 1
ATOM 648 C CA . ALA A 1 83 ? -6.121 5.173 13.552 1.00 61.44 83 ALA A CA 1
ATOM 649 C C . ALA A 1 83 ? -7.287 5.938 14.197 1.00 61.44 83 ALA A C 1
ATOM 651 O O . ALA A 1 83 ? -8.123 6.506 13.491 1.00 61.44 83 ALA A O 1
ATOM 652 N N . ASN A 1 84 ? -7.380 5.821 15.520 1.00 50.50 84 ASN A N 1
ATOM 653 C CA . ASN A 1 84 ? -8.440 6.390 16.349 1.00 50.50 84 ASN A CA 1
ATOM 654 C C . ASN A 1 84 ? -8.169 7.870 16.621 1.00 50.50 84 ASN A C 1
ATOM 656 O O . ASN A 1 84 ? -6.983 8.200 16.855 1.00 50.50 84 ASN A O 1
#